Protein AF-A0A353WGD4-F1 (afdb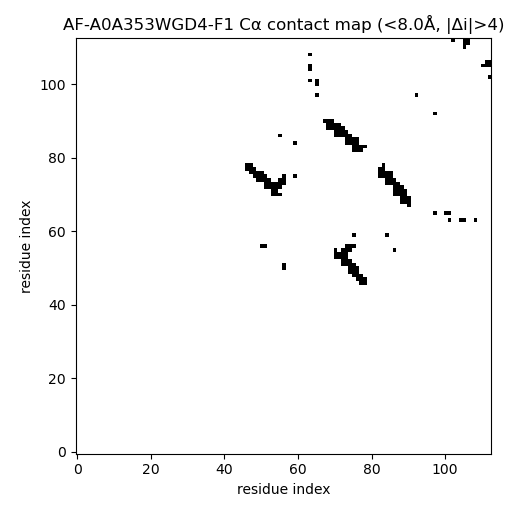_monomer)

Mean predicted aligned error: 16.72 Å

Structure (mmCIF, N/CA/C/O backbone):
data_AF-A0A353WGD4-F1
#
_entry.id   AF-A0A353WGD4-F1
#
loop_
_atom_site.group_PDB
_atom_site.id
_atom_site.type_symbol
_atom_site.label_atom_id
_atom_site.label_alt_id
_atom_site.label_comp_id
_atom_site.label_asym_id
_atom_site.label_entity_id
_atom_site.label_seq_id
_atom_site.pdbx_PDB_ins_code
_atom_site.Cartn_x
_atom_site.Cartn_y
_atom_site.Cartn_z
_atom_site.occupancy
_atom_site.B_iso_or_equiv
_atom_site.auth_seq_id
_atom_site.auth_comp_id
_atom_site.auth_asym_id
_atom_site.auth_atom_id
_atom_site.pdbx_PDB_model_num
ATOM 1 N N . MET A 1 1 ? 69.203 13.107 -29.071 1.00 51.88 1 MET A N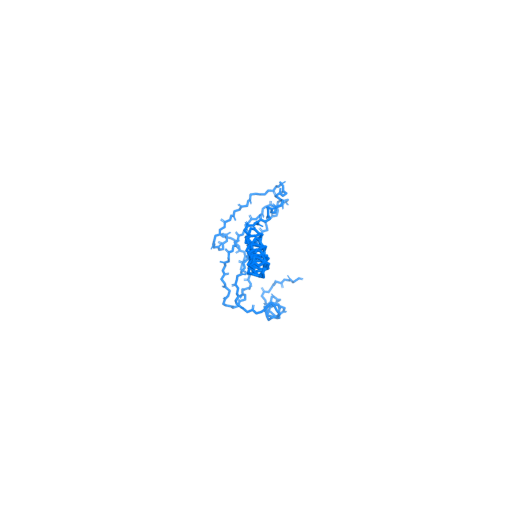 1
ATOM 2 C CA . MET A 1 1 ? 68.605 12.113 -28.147 1.00 51.88 1 MET A CA 1
ATOM 3 C C . MET A 1 1 ? 67.782 12.825 -27.050 1.00 51.88 1 MET A C 1
ATOM 5 O O . MET A 1 1 ? 68.081 12.694 -25.877 1.00 51.88 1 MET A O 1
ATOM 9 N N . SER A 1 2 ? 66.778 13.642 -27.418 1.00 57.03 2 SER A N 1
ATOM 10 C CA . SER A 1 2 ? 66.026 14.508 -26.466 1.00 57.03 2 SER A CA 1
ATOM 11 C C . SER A 1 2 ? 64.496 14.462 -26.663 1.00 57.03 2 SER A C 1
ATOM 13 O O . SER A 1 2 ? 63.722 14.630 -25.726 1.00 57.03 2 SER A O 1
ATOM 15 N N . THR A 1 3 ? 64.034 14.114 -27.865 1.00 56.09 3 THR A N 1
ATOM 16 C CA . THR A 1 3 ? 62.613 14.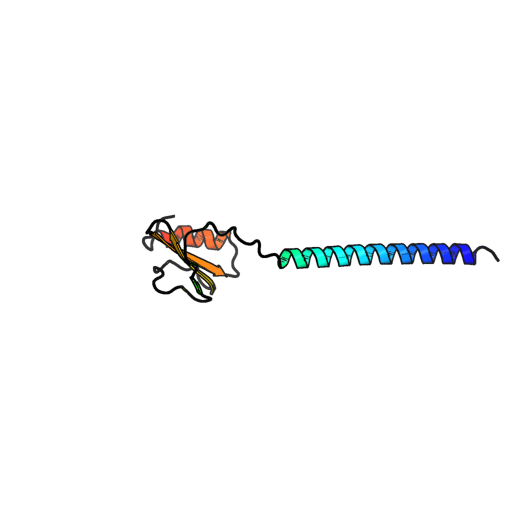048 -28.244 1.00 56.09 3 THR A CA 1
ATOM 17 C C . THR A 1 3 ? 61.845 12.893 -27.585 1.00 56.09 3 THR A C 1
ATOM 19 O O . THR A 1 3 ? 60.709 13.087 -27.158 1.00 56.09 3 THR A O 1
ATOM 22 N N . ASN A 1 4 ? 62.472 11.725 -27.401 1.00 58.38 4 ASN A N 1
ATOM 23 C CA . ASN A 1 4 ? 61.827 10.553 -26.782 1.00 58.38 4 ASN A CA 1
ATOM 24 C C . ASN A 1 4 ? 61.484 10.757 -25.296 1.00 58.38 4 ASN A C 1
ATOM 26 O O . ASN A 1 4 ? 60.484 10.234 -24.812 1.00 58.38 4 ASN A O 1
ATOM 30 N N . ARG A 1 5 ? 62.276 11.553 -24.565 1.00 58.41 5 ARG A N 1
ATOM 31 C CA . ARG A 1 5 ? 62.045 11.817 -23.134 1.00 58.41 5 ARG A CA 1
ATOM 32 C C . ARG A 1 5 ? 60.837 12.734 -22.918 1.00 58.41 5 ARG A C 1
ATOM 34 O O . ARG A 1 5 ? 60.055 12.520 -22.001 1.00 58.41 5 ARG A O 1
ATOM 41 N N . LEU A 1 6 ? 60.652 13.715 -23.804 1.00 58.00 6 LEU A N 1
ATOM 42 C CA . LEU A 1 6 ? 59.495 14.613 -23.786 1.00 58.00 6 LEU A CA 1
ATOM 43 C C . LEU A 1 6 ? 58.201 13.894 -24.190 1.00 58.00 6 LEU A C 1
ATOM 45 O O . LEU A 1 6 ? 57.162 14.142 -23.584 1.00 58.00 6 LEU A O 1
ATOM 49 N N . LEU A 1 7 ? 58.261 12.990 -25.175 1.00 60.66 7 LEU A N 1
ATOM 50 C CA . LEU A 1 7 ? 57.107 12.189 -25.593 1.00 60.66 7 LEU A CA 1
ATOM 51 C C . LEU A 1 7 ? 56.668 11.215 -24.487 1.00 60.66 7 LEU A C 1
ATOM 53 O O . LEU A 1 7 ? 55.487 11.177 -24.153 1.00 60.66 7 LEU A O 1
ATOM 57 N N . ASN A 1 8 ? 57.614 10.521 -23.846 1.00 68.19 8 ASN A N 1
ATOM 58 C CA . ASN A 1 8 ? 57.318 9.626 -22.722 1.00 68.19 8 ASN A CA 1
ATOM 59 C C . ASN A 1 8 ? 56.733 10.371 -21.515 1.00 68.19 8 ASN A C 1
ATOM 61 O O . ASN A 1 8 ? 55.796 9.875 -20.897 1.00 68.19 8 ASN A O 1
ATOM 65 N N . ASN A 1 9 ? 57.209 11.584 -21.216 1.00 72.44 9 ASN A N 1
ATOM 66 C CA . ASN A 1 9 ? 56.631 12.403 -20.146 1.00 72.44 9 ASN A CA 1
ATOM 67 C C . ASN A 1 9 ? 55.201 12.852 -20.474 1.00 72.44 9 ASN A C 1
ATOM 69 O O . ASN A 1 9 ? 54.348 12.866 -19.593 1.00 72.44 9 ASN A O 1
ATOM 73 N N . LYS A 1 10 ? 54.911 13.188 -21.738 1.00 73.88 10 LYS A N 1
ATOM 74 C CA . LYS A 1 10 ? 53.550 13.539 -22.174 1.00 73.88 10 LYS A CA 1
ATOM 75 C C . LYS A 1 10 ? 52.603 12.341 -22.102 1.00 73.88 10 LYS A C 1
ATOM 77 O O . LYS A 1 10 ? 51.490 12.490 -21.614 1.00 73.88 10 LYS A O 1
ATOM 82 N N . ILE A 1 11 ? 53.055 11.158 -22.519 1.00 80.56 11 ILE A N 1
ATOM 83 C CA . ILE A 1 11 ? 52.281 9.911 -22.410 1.00 80.56 11 ILE A CA 1
ATOM 84 C C . ILE A 1 11 ? 52.023 9.566 -20.938 1.00 80.56 11 ILE A C 1
ATOM 86 O O . ILE A 1 11 ? 50.895 9.247 -20.572 1.00 80.56 11 ILE A O 1
ATOM 90 N N . PHE A 1 12 ? 53.035 9.705 -20.078 1.00 82.25 12 PHE A N 1
ATOM 91 C CA . PHE A 1 12 ? 52.891 9.496 -18.638 1.00 82.25 12 PHE A CA 1
ATOM 92 C C . PHE A 1 12 ? 51.882 10.469 -18.009 1.00 82.25 12 PHE A C 1
ATOM 94 O O . PHE A 1 12 ? 51.030 10.048 -17.232 1.00 82.25 12 PHE A O 1
ATOM 101 N N . LEU A 1 13 ? 51.918 11.750 -18.390 1.00 80.25 13 LEU A N 1
ATOM 102 C CA . LEU A 1 13 ? 50.956 12.753 -17.919 1.00 80.25 13 LEU A CA 1
ATOM 103 C C . LEU A 1 13 ? 49.521 12.450 -18.373 1.00 80.25 13 LEU A C 1
ATOM 105 O O . LEU A 1 13 ? 48.588 12.629 -17.593 1.00 80.25 13 LEU A O 1
ATOM 109 N N . ILE A 1 14 ? 49.338 11.957 -19.601 1.00 84.56 14 ILE A N 1
ATOM 110 C CA . ILE A 1 14 ? 48.021 11.560 -20.120 1.00 84.56 14 ILE A CA 1
ATOM 111 C C . ILE A 1 14 ? 47.486 10.342 -19.355 1.00 84.56 14 ILE A C 1
ATOM 113 O O . ILE A 1 14 ? 46.332 10.349 -18.933 1.00 84.56 14 ILE A O 1
ATOM 117 N N . LEU A 1 15 ? 48.322 9.327 -19.118 1.00 85.56 15 LEU A N 1
ATOM 118 C CA . LEU A 1 15 ? 47.937 8.151 -18.331 1.00 85.56 15 LEU A CA 1
ATOM 119 C C . LEU A 1 15 ? 47.590 8.522 -16.884 1.00 85.56 15 LEU A C 1
ATOM 121 O O . LEU A 1 15 ? 46.605 8.021 -16.346 1.00 85.56 15 LEU A O 1
ATOM 125 N N . LEU A 1 16 ? 48.342 9.443 -16.276 1.00 84.50 16 LEU A N 1
ATOM 126 C CA . LEU A 1 16 ? 48.059 9.945 -14.932 1.00 84.50 16 LEU A CA 1
ATOM 127 C C . LEU A 1 16 ? 46.695 10.653 -14.869 1.00 84.50 16 LEU A C 1
ATOM 129 O O . LEU A 1 16 ? 45.911 10.391 -13.960 1.00 84.50 16 LEU A O 1
ATOM 133 N N . LEU A 1 17 ? 46.386 11.500 -15.856 1.00 84.06 17 LEU A N 1
ATOM 134 C CA . LEU A 1 17 ? 45.092 12.183 -15.962 1.00 84.06 17 LEU A CA 1
ATOM 135 C C . LEU A 1 17 ? 43.928 11.195 -16.106 1.00 84.06 17 LEU A C 1
ATOM 137 O O . LEU A 1 17 ? 42.915 11.352 -15.429 1.00 84.06 17 LEU A O 1
ATOM 141 N N . ILE A 1 18 ? 44.087 10.154 -16.927 1.00 86.50 18 ILE A N 1
ATOM 142 C CA . ILE A 1 18 ? 43.071 9.106 -17.105 1.00 86.50 18 ILE A CA 1
ATOM 143 C C . ILE A 1 18 ? 42.859 8.319 -15.802 1.00 86.50 18 ILE A C 1
ATOM 145 O O . ILE A 1 18 ? 41.724 8.054 -15.413 1.00 86.50 18 ILE A O 1
ATOM 149 N N . CYS A 1 19 ? 43.927 7.985 -15.075 1.00 85.12 19 CYS A N 1
ATOM 150 C CA . CYS A 1 19 ? 43.797 7.316 -13.779 1.00 85.12 19 CYS A CA 1
ATOM 151 C C . CYS A 1 19 ? 43.043 8.178 -12.754 1.00 85.12 19 CYS A C 1
ATOM 153 O O . CYS A 1 19 ? 42.222 7.654 -12.001 1.00 85.12 19 CYS A O 1
ATOM 155 N N . ILE A 1 20 ? 43.275 9.496 -12.745 1.00 85.69 20 ILE A N 1
ATOM 156 C CA . ILE A 1 20 ? 42.583 10.425 -11.841 1.00 85.69 20 ILE A CA 1
ATOM 157 C C . ILE A 1 20 ? 41.086 10.500 -12.169 1.00 85.69 20 ILE A C 1
ATOM 159 O O . ILE A 1 20 ? 40.266 10.487 -11.251 1.00 85.69 20 ILE A O 1
ATOM 163 N N . THR A 1 21 ? 40.701 10.534 -13.450 1.00 83.38 21 THR A N 1
ATOM 164 C CA . THR A 1 21 ? 39.278 10.591 -13.833 1.00 83.38 21 THR A CA 1
ATOM 165 C C . THR A 1 21 ? 38.540 9.293 -13.508 1.00 83.38 21 THR A C 1
ATOM 167 O O . THR A 1 21 ? 37.420 9.346 -12.998 1.00 83.38 21 THR A O 1
ATOM 170 N N . ILE A 1 22 ? 39.175 8.135 -13.719 1.00 85.19 22 ILE A N 1
ATOM 171 C CA . ILE A 1 22 ? 38.611 6.827 -13.351 1.00 85.19 22 ILE A CA 1
ATOM 172 C C . ILE A 1 22 ? 38.453 6.719 -11.829 1.00 85.19 22 ILE A C 1
ATOM 174 O O . ILE A 1 22 ? 37.397 6.303 -11.351 1.00 85.19 22 ILE A O 1
ATOM 178 N N . ALA A 1 23 ? 39.463 7.138 -11.059 1.00 84.88 23 ALA A N 1
ATOM 179 C CA . ALA A 1 23 ? 39.401 7.130 -9.598 1.00 84.88 23 ALA A CA 1
ATOM 180 C C . ALA A 1 23 ? 38.300 8.061 -9.063 1.00 84.88 23 ALA A C 1
ATOM 182 O O . ALA A 1 23 ? 37.539 7.665 -8.181 1.00 84.88 23 ALA A O 1
ATOM 183 N N . ALA A 1 24 ? 38.161 9.267 -9.625 1.00 81.81 24 ALA A N 1
ATOM 184 C CA . ALA A 1 24 ? 37.106 10.207 -9.247 1.00 81.81 24 ALA A CA 1
ATOM 185 C C . ALA A 1 24 ? 35.700 9.661 -9.559 1.00 81.81 24 ALA A C 1
ATOM 187 O O . ALA A 1 24 ? 34.775 9.808 -8.753 1.00 81.81 24 ALA A O 1
ATOM 188 N N . PHE A 1 25 ? 35.537 8.991 -10.704 1.00 83.88 25 PHE A N 1
ATOM 189 C CA . PHE A 1 25 ? 34.276 8.353 -11.077 1.00 83.88 25 PHE A CA 1
ATOM 190 C C . PHE A 1 25 ? 33.932 7.171 -10.157 1.00 83.88 25 PHE A C 1
ATOM 192 O O . PHE A 1 25 ? 32.810 7.092 -9.654 1.00 83.88 25 PHE A O 1
ATOM 199 N N . ALA A 1 26 ? 34.902 6.300 -9.857 1.00 81.44 26 ALA A N 1
ATOM 200 C CA . ALA A 1 26 ? 34.720 5.181 -8.931 1.00 81.44 26 ALA A CA 1
ATOM 201 C C . ALA A 1 26 ? 34.367 5.655 -7.509 1.00 81.44 26 ALA A C 1
ATOM 203 O O . ALA A 1 26 ? 33.458 5.109 -6.883 1.00 81.44 26 ALA A O 1
ATOM 204 N N . LEU A 1 27 ? 35.019 6.719 -7.025 1.00 77.31 27 LEU A N 1
ATOM 205 C CA . LEU A 1 27 ? 34.722 7.319 -5.723 1.00 77.31 27 LEU A CA 1
ATOM 206 C C . LEU A 1 27 ? 33.301 7.904 -5.677 1.00 77.31 27 LEU A C 1
ATOM 208 O O . LEU A 1 27 ? 32.579 7.704 -4.704 1.00 77.31 27 LEU A O 1
ATOM 212 N N . SER A 1 28 ? 32.866 8.562 -6.757 1.00 74.50 28 SER A N 1
ATOM 213 C CA . SER A 1 28 ? 31.498 9.091 -6.882 1.00 74.50 28 SER A CA 1
ATOM 214 C C . SER A 1 28 ? 30.444 7.977 -6.850 1.00 74.50 28 SER A C 1
ATOM 216 O O . SER A 1 28 ? 29.365 8.155 -6.281 1.00 74.50 28 SER A O 1
ATOM 218 N N . PHE A 1 29 ? 30.758 6.815 -7.433 1.00 72.50 29 PHE A N 1
ATOM 219 C CA . PHE A 1 29 ? 29.883 5.644 -7.421 1.00 72.50 29 PHE A CA 1
ATOM 220 C C . PHE A 1 29 ? 29.800 4.994 -6.029 1.00 72.50 29 PHE A C 1
ATOM 222 O O . PHE A 1 29 ? 28.705 4.650 -5.587 1.00 72.50 29 PHE A O 1
ATOM 229 N N . LEU A 1 30 ? 30.921 4.906 -5.303 1.00 67.31 30 LEU A N 1
ATOM 230 C CA . LEU A 1 30 ? 30.962 4.418 -3.916 1.00 67.31 30 LEU A CA 1
ATOM 231 C C . LEU A 1 30 ? 30.164 5.319 -2.959 1.00 67.31 30 LEU A C 1
ATOM 233 O O . LEU A 1 30 ? 29.342 4.819 -2.193 1.00 67.31 30 LEU A O 1
ATOM 237 N N . ILE A 1 31 ? 30.320 6.646 -3.058 1.00 63.72 31 ILE A N 1
ATOM 238 C CA . ILE A 1 31 ? 29.565 7.610 -2.233 1.00 63.72 31 ILE A CA 1
ATOM 239 C C . ILE A 1 31 ? 28.051 7.490 -2.487 1.00 63.72 31 ILE A C 1
ATOM 241 O O . ILE A 1 31 ? 27.252 7.549 -1.549 1.00 63.72 31 ILE A O 1
ATOM 245 N N . ARG A 1 32 ? 27.638 7.266 -3.744 1.00 55.41 32 ARG A N 1
ATOM 246 C CA . ARG A 1 32 ? 26.228 7.009 -4.087 1.00 55.41 32 ARG A CA 1
ATOM 247 C C . ARG A 1 32 ? 25.699 5.705 -3.487 1.00 55.41 32 ARG A C 1
ATOM 249 O O . ARG A 1 32 ? 24.554 5.687 -3.038 1.00 55.41 32 ARG A O 1
ATOM 256 N N . GLN A 1 33 ? 26.498 4.636 -3.449 1.00 55.09 33 GLN A N 1
ATOM 257 C CA . GLN A 1 33 ? 26.081 3.382 -2.806 1.00 55.09 33 GLN A CA 1
ATOM 258 C C . GLN A 1 33 ? 25.920 3.529 -1.286 1.00 55.09 33 GLN A C 1
ATOM 260 O O . GLN A 1 33 ? 24.973 2.986 -0.712 1.00 55.09 33 GLN A O 1
ATOM 265 N N . GLU A 1 34 ? 26.764 4.329 -0.629 1.00 52.28 34 GLU A N 1
ATOM 266 C CA . GLU A 1 34 ? 26.582 4.631 0.795 1.00 52.28 34 GLU A CA 1
ATOM 267 C C . GLU A 1 34 ? 25.297 5.426 1.066 1.00 52.28 34 GLU A C 1
ATOM 269 O O . GLU A 1 34 ? 24.619 5.173 2.063 1.00 52.28 34 GLU A O 1
ATOM 274 N N . GLN A 1 35 ? 24.902 6.344 0.178 1.00 49.53 35 GLN A N 1
ATOM 275 C CA . GLN A 1 35 ? 23.629 7.065 0.318 1.00 49.53 35 GLN A CA 1
ATOM 276 C C . GLN A 1 35 ? 22.400 6.176 0.083 1.00 49.53 35 GLN A C 1
ATOM 278 O O . GLN A 1 35 ? 21.384 6.399 0.734 1.00 49.53 35 GLN A O 1
ATOM 283 N N . ALA A 1 36 ? 22.495 5.135 -0.751 1.00 46.28 36 ALA A N 1
ATOM 284 C CA . ALA A 1 36 ? 21.428 4.138 -0.905 1.00 46.28 36 ALA A CA 1
ATOM 285 C C . ALA A 1 36 ? 21.287 3.201 0.315 1.00 46.28 36 ALA A C 1
ATOM 287 O O . ALA A 1 36 ? 20.272 2.522 0.451 1.00 46.28 36 ALA A O 1
ATOM 288 N N . THR A 1 37 ? 22.271 3.191 1.224 1.00 44.59 37 THR A N 1
ATOM 289 C CA . THR A 1 37 ? 22.267 2.335 2.427 1.00 44.59 37 THR A CA 1
ATOM 290 C C . THR A 1 37 ? 22.130 3.130 3.731 1.00 44.59 37 THR A C 1
ATOM 292 O O . THR A 1 37 ? 21.947 2.554 4.805 1.00 44.59 37 THR A O 1
ATOM 295 N N . LYS A 1 38 ? 22.135 4.468 3.677 1.00 39.28 38 LYS A N 1
ATOM 296 C CA . LYS A 1 38 ? 21.761 5.302 4.824 1.00 39.28 38 LYS A CA 1
ATOM 297 C C . LYS A 1 38 ? 20.246 5.414 4.889 1.00 39.28 38 LYS A C 1
ATOM 299 O O . LYS A 1 38 ? 19.660 6.416 4.493 1.00 39.28 38 LYS A O 1
ATOM 304 N N . THR A 1 39 ? 19.629 4.376 5.452 1.00 44.34 39 THR A N 1
ATOM 305 C CA . THR A 1 39 ? 18.314 4.500 6.085 1.00 44.34 39 THR A CA 1
ATOM 306 C C . THR A 1 39 ? 18.410 5.695 7.023 1.00 44.34 39 THR A C 1
ATOM 308 O O . THR A 1 39 ? 19.121 5.643 8.026 1.00 44.34 39 THR A O 1
ATOM 311 N N . THR A 1 40 ? 17.783 6.812 6.661 1.00 36.88 40 THR A N 1
ATOM 312 C CA . THR A 1 40 ? 17.615 7.923 7.589 1.00 36.88 40 THR A CA 1
ATOM 313 C C . THR A 1 40 ? 16.916 7.334 8.812 1.00 36.88 40 THR A C 1
ATOM 315 O O . THR A 1 40 ? 15.843 6.749 8.641 1.00 36.88 40 THR A O 1
ATOM 318 N N . PRO A 1 41 ? 17.491 7.401 10.024 1.00 40.03 41 PRO A N 1
ATOM 319 C CA . PRO A 1 41 ? 16.716 7.070 11.200 1.00 40.03 41 PRO A CA 1
ATOM 320 C C . PRO A 1 41 ? 15.591 8.102 11.232 1.00 40.03 41 PRO A C 1
ATOM 322 O O . PRO A 1 41 ? 15.845 9.290 11.439 1.00 40.03 41 PRO A O 1
ATOM 325 N N . MET A 1 42 ? 14.355 7.674 10.948 1.00 38.47 42 MET A N 1
ATOM 326 C CA . MET A 1 42 ? 13.195 8.476 11.318 1.00 38.47 42 MET A CA 1
ATOM 327 C C . MET A 1 42 ? 13.384 8.781 12.795 1.00 38.47 42 MET A C 1
ATOM 329 O O . MET A 1 42 ? 13.532 7.864 13.600 1.00 38.47 42 MET A O 1
ATOM 333 N N . THR A 1 43 ? 13.486 10.066 13.124 1.00 36.03 43 THR A N 1
ATOM 334 C CA . THR A 1 43 ? 13.590 10.522 14.502 1.00 36.03 43 THR A CA 1
ATOM 335 C C . THR A 1 43 ? 12.371 9.990 15.242 1.00 36.03 43 THR A C 1
ATOM 337 O O . THR A 1 43 ? 11.250 10.456 15.045 1.00 36.03 43 THR A O 1
ATOM 340 N N . GLU A 1 44 ? 12.605 8.942 16.025 1.00 43.62 44 GLU A N 1
ATOM 341 C CA . GLU A 1 44 ? 11.644 8.289 16.894 1.00 43.62 44 GLU A CA 1
ATOM 342 C C . GLU A 1 44 ? 11.199 9.318 17.932 1.00 43.62 44 GLU A C 1
ATOM 344 O O . GLU A 1 44 ? 11.878 9.592 18.924 1.00 43.62 44 GLU A O 1
ATOM 349 N N . ASN A 1 45 ? 10.075 9.974 17.651 1.00 43.19 45 ASN A N 1
ATOM 350 C CA . ASN A 1 45 ? 9.407 10.793 18.640 1.00 43.19 45 ASN A CA 1
ATOM 351 C C . ASN A 1 45 ? 8.822 9.843 19.694 1.00 43.19 45 ASN A C 1
ATOM 353 O O . ASN A 1 45 ? 7.912 9.062 19.413 1.00 43.19 45 ASN A O 1
ATOM 357 N N . LYS A 1 46 ? 9.426 9.890 20.880 1.00 52.78 46 LYS A N 1
ATOM 358 C CA . LYS A 1 46 ? 9.132 9.100 22.074 1.00 52.78 46 LYS A CA 1
ATOM 359 C C . LYS A 1 46 ? 7.650 9.193 22.470 1.00 52.78 46 LYS A C 1
ATOM 361 O O . LYS A 1 46 ? 7.276 10.119 23.178 1.00 52.78 46 LYS A O 1
ATOM 366 N N . ASN A 1 47 ? 6.835 8.236 22.023 1.00 43.94 47 ASN A N 1
ATOM 367 C CA . ASN A 1 47 ? 5.764 7.570 22.785 1.00 43.94 47 ASN A CA 1
ATOM 368 C C . ASN A 1 47 ? 5.000 6.617 21.852 1.00 43.94 47 ASN A C 1
ATOM 370 O O . ASN A 1 47 ? 4.048 7.014 21.185 1.00 43.94 47 ASN A O 1
ATOM 374 N N . GLY A 1 48 ? 5.423 5.357 21.788 1.00 48.84 48 GLY A N 1
ATOM 375 C CA . GLY A 1 48 ? 4.668 4.316 21.094 1.00 48.84 48 GLY A CA 1
ATOM 376 C C . GLY A 1 48 ? 5.539 3.121 20.737 1.00 48.84 48 GLY A C 1
ATOM 377 O O . GLY A 1 48 ? 6.561 3.273 20.077 1.00 48.84 48 GLY A O 1
ATOM 378 N N . THR A 1 49 ? 5.132 1.932 21.172 1.00 47.44 49 THR A N 1
ATOM 379 C CA . THR A 1 49 ? 5.723 0.664 20.735 1.00 47.44 49 THR A CA 1
ATOM 380 C C . THR A 1 49 ? 5.509 0.506 19.230 1.00 47.44 49 THR A C 1
ATOM 382 O O . THR A 1 49 ? 4.382 0.644 18.759 1.00 47.44 49 THR A O 1
ATOM 385 N N . ILE A 1 50 ? 6.580 0.237 18.480 1.00 54.22 50 ILE A N 1
ATOM 386 C CA . ILE A 1 50 ? 6.526 -0.043 17.042 1.00 54.22 50 ILE A CA 1
ATOM 387 C C . ILE A 1 50 ? 6.622 -1.560 16.861 1.00 54.22 50 ILE A C 1
ATOM 389 O O . ILE A 1 50 ? 7.697 -2.140 17.005 1.00 54.22 50 ILE A O 1
ATOM 393 N N . GLU A 1 51 ? 5.507 -2.211 16.540 1.00 54.81 51 GLU A N 1
ATOM 394 C CA . GLU A 1 51 ? 5.510 -3.619 16.130 1.00 54.81 51 GLU A CA 1
ATOM 395 C C . GLU A 1 51 ? 5.735 -3.701 14.621 1.00 54.81 51 GLU A C 1
ATOM 397 O O . GLU A 1 51 ? 4.855 -3.356 13.836 1.00 54.81 51 GLU A O 1
ATOM 402 N N . LEU A 1 52 ? 6.931 -4.125 14.208 1.00 52.88 52 LEU A N 1
ATOM 403 C CA . LEU A 1 52 ? 7.266 -4.332 12.801 1.00 52.88 52 LEU A CA 1
ATOM 404 C C . LEU A 1 52 ? 6.948 -5.775 12.399 1.00 52.88 52 LEU A C 1
ATOM 406 O O . LEU A 1 52 ? 7.561 -6.712 12.916 1.00 52.88 52 LEU A O 1
ATOM 410 N N . LYS A 1 53 ? 6.075 -5.953 11.404 1.00 56.00 53 LYS A N 1
ATOM 411 C CA . LYS A 1 53 ? 5.866 -7.249 10.742 1.00 56.00 53 LYS A CA 1
ATOM 412 C C . LYS A 1 53 ? 6.158 -7.142 9.240 1.00 56.00 53 LYS A C 1
ATOM 414 O O . LYS A 1 53 ? 5.819 -6.156 8.589 1.00 56.00 53 LYS A O 1
ATOM 419 N N . LYS A 1 54 ? 6.773 -8.194 8.678 1.00 56.09 54 LYS A N 1
ATOM 420 C CA . LYS A 1 54 ? 6.898 -8.429 7.217 1.00 56.09 54 LYS A CA 1
ATOM 421 C C . LYS A 1 54 ? 5.588 -8.947 6.586 1.00 56.09 54 LYS A C 1
ATOM 423 O O . LYS A 1 54 ? 5.584 -9.449 5.472 1.00 56.09 54 LYS A O 1
ATOM 428 N N . ALA A 1 55 ? 4.498 -8.876 7.338 1.00 60.78 55 ALA A N 1
ATOM 429 C CA . ALA A 1 55 ? 3.138 -9.251 6.980 1.00 60.78 55 ALA A CA 1
ATOM 430 C C . ALA A 1 55 ? 2.208 -8.169 7.543 1.00 60.78 55 ALA A C 1
ATOM 432 O O . ALA A 1 55 ? 2.691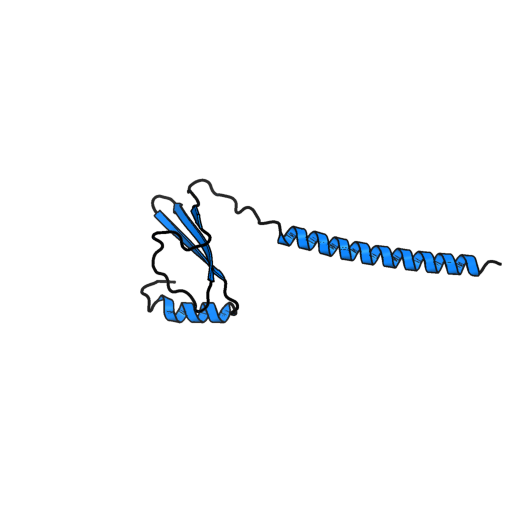 -7.271 8.235 1.00 60.78 55 ALA A O 1
ATOM 433 N N . LEU A 1 56 ? 0.906 -8.230 7.263 1.00 69.62 56 LEU A N 1
ATOM 434 C CA . LEU A 1 56 ? -0.064 -7.336 7.898 1.00 69.62 56 LEU A CA 1
ATOM 435 C C . LEU A 1 56 ? 0.000 -7.512 9.426 1.00 69.62 56 LEU A C 1
ATOM 437 O O . LEU A 1 56 ? 0.118 -8.639 9.908 1.00 69.62 56 LEU A O 1
ATOM 441 N N . VAL A 1 57 ? -0.015 -6.413 10.181 1.00 74.88 57 VAL A N 1
ATOM 442 C CA . VAL A 1 57 ? -0.153 -6.488 11.637 1.00 74.88 57 VAL A CA 1
ATOM 443 C C . VAL A 1 57 ? -1.527 -7.052 11.976 1.00 74.88 57 VAL A C 1
ATOM 445 O O . VAL A 1 57 ? -2.501 -6.793 11.272 1.00 74.88 57 VAL A O 1
ATOM 448 N N . ASP A 1 58 ? -1.585 -7.842 13.045 1.00 72.25 58 ASP A N 1
ATOM 449 C CA . ASP A 1 58 ? -2.836 -8.440 13.501 1.00 72.25 58 ASP A CA 1
ATOM 450 C C . ASP A 1 58 ? -3.815 -7.301 13.856 1.00 72.25 58 ASP A C 1
ATOM 452 O O . ASP A 1 58 ? -3.393 -6.218 14.272 1.00 72.25 58 ASP A O 1
ATOM 456 N N . ASP A 1 59 ? -5.111 -7.528 13.637 1.00 80.75 59 ASP A N 1
ATOM 457 C CA . ASP A 1 59 ? -6.198 -6.568 13.893 1.00 80.75 59 ASP A CA 1
ATOM 458 C C . ASP A 1 59 ? -6.172 -5.269 13.059 1.00 80.75 59 ASP A C 1
ATOM 460 O O . ASP A 1 59 ? -6.902 -4.319 13.370 1.00 80.75 59 ASP A O 1
ATOM 464 N N . ALA A 1 60 ? -5.362 -5.198 11.994 1.00 81.69 60 ALA A N 1
ATOM 465 C CA . ALA A 1 60 ? -5.469 -4.111 11.024 1.00 81.69 60 ALA A CA 1
ATOM 466 C C . ALA A 1 60 ? -6.859 -4.134 10.351 1.00 81.69 60 ALA A C 1
ATOM 468 O O . ALA A 1 60 ? -7.326 -5.206 9.957 1.00 81.69 60 ALA A O 1
ATOM 469 N N . PRO A 1 61 ? -7.527 -2.974 10.204 1.00 83.81 61 PRO A N 1
ATOM 470 C CA . PRO A 1 61 ? -8.816 -2.910 9.529 1.00 83.81 61 PRO A CA 1
ATOM 471 C C . PRO A 1 61 ? -8.672 -3.288 8.051 1.00 83.81 61 PRO A C 1
ATOM 473 O O . PRO A 1 61 ? -7.638 -3.026 7.434 1.00 83.81 61 PRO A O 1
ATOM 476 N N . ASP A 1 62 ? -9.730 -3.871 7.485 1.00 84.81 62 ASP A N 1
ATOM 477 C CA . ASP A 1 62 ? -9.770 -4.203 6.062 1.00 84.81 62 ASP A CA 1
ATOM 478 C C . ASP A 1 62 ? -9.811 -2.91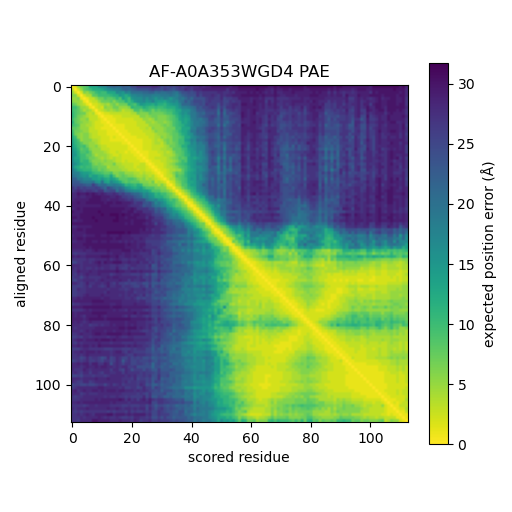4 5.232 1.00 84.81 62 ASP A C 1
ATOM 480 O O . ASP A 1 62 ? -10.788 -2.159 5.252 1.00 84.81 62 ASP A O 1
ATOM 484 N N . PHE A 1 63 ? -8.700 -2.629 4.558 1.00 85.94 63 PHE A N 1
ATOM 485 C CA . PHE A 1 63 ? -8.508 -1.439 3.743 1.00 85.94 63 PHE A CA 1
ATOM 486 C C . PHE A 1 63 ? -8.354 -1.867 2.283 1.00 85.94 63 PHE A C 1
ATOM 488 O O . PHE A 1 63 ? -7.586 -2.797 2.024 1.00 85.94 63 PHE A O 1
ATOM 495 N N . PRO A 1 64 ? -9.020 -1.202 1.318 1.00 89.31 64 PRO A N 1
ATOM 496 C CA . PRO A 1 64 ? -8.897 -1.545 -0.093 1.00 89.31 64 PRO A CA 1
ATOM 497 C C . PRO A 1 64 ? -7.432 -1.584 -0.517 1.00 89.31 64 PRO A C 1
ATOM 499 O O . PRO A 1 64 ? -6.704 -0.620 -0.312 1.00 89.31 64 PRO A O 1
ATOM 502 N N . VAL A 1 65 ? -6.992 -2.687 -1.114 1.00 90.44 65 VAL A N 1
ATOM 503 C CA . VAL A 1 65 ? -5.607 -2.838 -1.571 1.00 90.44 65 VAL A CA 1
ATOM 504 C C . VAL A 1 65 ? -5.576 -2.779 -3.087 1.00 90.44 65 VAL A C 1
ATOM 506 O O . VAL A 1 65 ? -6.310 -3.502 -3.761 1.00 90.44 65 VAL A O 1
ATOM 509 N N . TYR A 1 66 ? -4.706 -1.925 -3.623 1.00 93.00 66 TYR A N 1
ATOM 510 C CA . TYR A 1 66 ? -4.483 -1.847 -5.061 1.00 93.00 66 TYR A CA 1
ATOM 511 C C . TYR A 1 66 ? -4.069 -3.229 -5.620 1.00 93.00 66 TYR A C 1
ATOM 513 O O . TYR A 1 66 ? -3.227 -3.898 -5.010 1.00 93.00 66 TYR A O 1
ATOM 521 N N . PRO A 1 67 ? -4.623 -3.687 -6.758 1.00 92.12 67 PRO A N 1
ATOM 522 C CA . PRO A 1 67 ? -4.342 -5.016 -7.300 1.00 92.12 67 PRO A CA 1
ATOM 523 C C . PRO A 1 67 ? -2.849 -5.292 -7.501 1.00 92.12 67 PRO A C 1
ATOM 525 O O . PRO A 1 67 ? -2.076 -4.394 -7.813 1.00 92.12 67 PRO A O 1
ATOM 528 N N . ASN A 1 68 ? -2.446 -6.557 -7.350 1.00 91.25 68 ASN A N 1
ATOM 529 C CA . ASN A 1 68 ? -1.054 -7.014 -7.492 1.00 91.25 68 ASN A CA 1
ATOM 530 C C . ASN A 1 68 ? -0.051 -6.379 -6.510 1.00 91.25 68 ASN A C 1
ATOM 532 O O . ASN A 1 68 ? 1.156 -6.542 -6.684 1.00 91.25 68 ASN A O 1
ATOM 536 N N . SER A 1 69 ? -0.526 -5.685 -5.475 1.00 90.75 69 SER A N 1
ATOM 537 C CA . SER A 1 69 ? 0.341 -5.143 -4.433 1.00 90.75 69 SER A CA 1
ATOM 538 C C . SER A 1 69 ? 0.852 -6.240 -3.504 1.00 90.75 69 SER A C 1
ATOM 540 O O . SER A 1 69 ? 0.093 -7.114 -3.080 1.00 90.75 69 SER A O 1
ATOM 542 N N . THR A 1 70 ? 2.117 -6.150 -3.102 1.00 87.88 70 THR A N 1
ATOM 543 C CA . THR A 1 70 ? 2.702 -6.986 -2.048 1.00 87.88 70 THR A CA 1
ATOM 544 C C . THR A 1 70 ? 2.972 -6.158 -0.802 1.00 87.88 70 THR A C 1
ATOM 546 O O . THR A 1 70 ? 3.420 -5.017 -0.891 1.00 87.88 70 THR A O 1
ATOM 549 N N . ILE A 1 71 ? 2.717 -6.715 0.382 1.00 83.75 71 ILE A N 1
ATOM 550 C CA . ILE A 1 71 ? 3.032 -6.025 1.639 1.00 83.75 71 ILE A CA 1
ATOM 551 C C . ILE A 1 71 ? 4.550 -5.961 1.790 1.00 83.75 71 ILE A C 1
ATOM 553 O O . ILE A 1 71 ? 5.214 -6.994 1.862 1.00 83.75 71 ILE A O 1
ATOM 557 N N . PHE A 1 72 ? 5.085 -4.748 1.896 1.00 79.69 72 PHE A N 1
ATOM 558 C CA . PHE A 1 72 ? 6.488 -4.525 2.220 1.00 79.69 72 PHE A CA 1
ATOM 559 C C . PHE A 1 72 ? 6.688 -4.502 3.734 1.00 79.69 72 PHE A C 1
ATOM 561 O O . PHE A 1 72 ? 7.516 -5.236 4.281 1.00 79.69 72 PHE A O 1
ATOM 568 N N . LYS A 1 73 ? 5.913 -3.658 4.427 1.00 79.81 73 LYS A N 1
ATOM 569 C CA . LYS A 1 73 ? 5.982 -3.478 5.885 1.00 79.81 73 LYS A CA 1
ATOM 570 C C . LYS A 1 73 ? 4.628 -3.076 6.441 1.00 79.81 73 LYS A C 1
ATOM 572 O O . LYS A 1 73 ? 3.880 -2.361 5.783 1.00 79.81 73 LYS A O 1
ATOM 577 N N . SER A 1 74 ? 4.350 -3.460 7.676 1.00 82.25 74 SER A N 1
ATOM 578 C CA . SER A 1 74 ? 3.231 -2.903 8.426 1.00 82.25 74 SER A CA 1
ATOM 579 C C . SER A 1 74 ? 3.620 -2.600 9.870 1.00 82.25 74 SER A C 1
ATOM 581 O O . SER A 1 74 ? 4.567 -3.186 10.409 1.00 82.25 74 SER A O 1
ATOM 583 N N . TYR A 1 75 ? 2.898 -1.653 10.463 1.00 82.12 75 TYR A N 1
ATOM 584 C CA . TYR A 1 75 ? 3.127 -1.143 11.803 1.00 82.12 75 TYR A CA 1
ATOM 585 C C . TYR A 1 75 ? 1.804 -0.852 12.492 1.00 82.12 75 TYR A C 1
ATOM 587 O O . TYR A 1 75 ? 0.896 -0.266 11.901 1.00 82.12 75 TYR A O 1
ATOM 595 N N . ARG A 1 76 ? 1.750 -1.186 13.776 1.00 83.75 76 ARG A N 1
ATOM 596 C CA . ARG A 1 76 ? 0.745 -0.692 14.710 1.00 83.75 76 ARG A CA 1
ATOM 597 C C . ARG A 1 76 ? 1.420 0.312 15.632 1.00 83.75 76 ARG A C 1
ATOM 599 O O . ARG A 1 76 ? 2.467 0.009 16.204 1.00 83.75 76 ARG A O 1
ATOM 606 N N . LYS A 1 77 ? 0.839 1.498 15.770 1.00 83.00 77 LYS A N 1
ATOM 607 C CA . LYS A 1 77 ? 1.348 2.568 16.629 1.00 83.00 77 LYS A CA 1
ATOM 608 C C . LYS A 1 77 ? 0.253 3.015 17.585 1.00 83.00 77 LYS A C 1
ATOM 610 O O . LYS A 1 77 ? -0.881 3.223 17.177 1.00 83.00 77 LYS A O 1
ATOM 615 N N . SER A 1 78 ? 0.594 3.168 18.859 1.00 82.56 78 SER A N 1
ATOM 616 C CA . SER A 1 78 ? -0.310 3.726 19.867 1.00 82.56 78 SER A CA 1
ATOM 617 C C . SER A 1 78 ? 0.111 5.162 20.168 1.00 82.56 78 SER A C 1
ATOM 619 O O . SER A 1 78 ? 1.216 5.366 20.666 1.00 82.56 78 SER A O 1
ATOM 621 N N . ILE A 1 79 ? -0.738 6.147 19.866 1.00 79.88 79 ILE A N 1
ATOM 622 C CA . ILE A 1 79 ? -0.496 7.575 20.134 1.00 79.88 79 ILE A CA 1
ATOM 623 C C . ILE A 1 79 ? -1.713 8.154 20.849 1.00 79.88 79 ILE A C 1
ATOM 625 O O . ILE A 1 79 ? -2.807 8.122 20.297 1.00 79.88 79 ILE A O 1
ATOM 629 N N . ASN A 1 80 ? -1.529 8.740 22.038 1.00 81.94 80 ASN A N 1
ATOM 630 C CA . ASN A 1 80 ? -2.593 9.438 22.780 1.00 81.94 80 ASN A CA 1
ATOM 631 C C . ASN A 1 80 ? -3.899 8.617 22.875 1.00 81.94 80 ASN A C 1
ATOM 633 O O . ASN A 1 80 ? -4.962 9.095 22.482 1.00 81.94 80 ASN A O 1
ATOM 637 N N . ASP A 1 81 ? -3.790 7.357 23.310 1.00 83.25 81 ASP A N 1
ATOM 638 C CA . ASP A 1 81 ? -4.894 6.386 23.422 1.00 83.25 81 ASP A CA 1
ATOM 639 C C . ASP A 1 81 ? -5.609 6.030 22.103 1.00 83.25 81 ASP A C 1
ATOM 641 O O . ASP A 1 81 ? -6.651 5.373 22.106 1.00 83.25 81 ASP A O 1
ATOM 645 N N . LYS A 1 82 ? -5.037 6.410 20.954 1.00 82.94 82 LYS A N 1
ATOM 646 C CA . LYS A 1 82 ? -5.486 5.998 19.621 1.00 82.94 82 LYS A CA 1
ATOM 647 C C . LYS A 1 82 ? -4.524 4.987 19.018 1.00 82.94 82 LYS A C 1
ATOM 649 O O . LYS A 1 82 ? -3.308 5.091 19.178 1.00 82.94 82 LYS A O 1
ATOM 654 N N . ILE A 1 83 ? -5.087 4.026 18.295 1.00 85.00 83 ILE A N 1
ATOM 655 C CA . ILE A 1 83 ? -4.332 3.042 17.524 1.00 85.00 83 ILE A CA 1
ATOM 656 C C . ILE A 1 83 ? -4.290 3.522 16.074 1.00 85.00 83 ILE A C 1
ATOM 658 O O . ILE A 1 83 ? -5.330 3.720 15.451 1.00 85.00 83 ILE A O 1
ATOM 662 N N . GLU A 1 84 ? -3.087 3.698 15.549 1.00 85.12 84 GLU A N 1
ATOM 663 C CA . GLU A 1 84 ? -2.817 3.975 14.145 1.00 85.12 84 GLU A CA 1
ATOM 664 C C . GLU A 1 84 ? -2.202 2.733 13.500 1.00 85.12 84 GLU A C 1
ATOM 666 O O . GLU A 1 84 ? -1.296 2.105 14.055 1.00 85.12 84 GLU A O 1
ATOM 671 N N . TYR A 1 85 ? -2.681 2.399 12.307 1.00 85.62 85 TYR A N 1
ATOM 672 C CA . TYR A 1 85 ? -2.133 1.331 11.483 1.00 85.62 85 TYR A CA 1
ATOM 673 C C . TYR A 1 85 ? -1.478 1.949 10.252 1.00 85.62 85 TYR A C 1
ATOM 675 O O . TYR A 1 85 ? -2.098 2.744 9.550 1.00 85.62 85 TYR A O 1
ATOM 683 N N . LEU A 1 86 ? -0.225 1.582 9.986 1.00 85.06 86 LEU A N 1
ATOM 684 C CA . LEU A 1 86 ? 0.496 1.982 8.782 1.00 85.06 86 LEU A CA 1
ATOM 685 C C . LEU A 1 86 ? 0.897 0.729 8.015 1.00 85.06 86 LEU A C 1
ATOM 687 O O . LEU A 1 86 ? 1.621 -0.108 8.547 1.00 85.06 86 LEU A O 1
ATOM 691 N N . VAL A 1 87 ? 0.471 0.619 6.760 1.00 85.44 87 VAL A N 1
ATOM 692 C CA . VAL A 1 87 ? 0.847 -0.484 5.869 1.00 85.44 87 VAL A CA 1
ATOM 693 C C . VAL A 1 87 ? 1.472 0.098 4.611 1.00 85.44 87 VAL A C 1
ATOM 695 O O . VAL A 1 87 ? 0.918 1.003 3.992 1.00 85.44 87 VAL A O 1
ATOM 698 N N . ILE A 1 88 ? 2.649 -0.403 4.255 1.00 86.50 88 ILE A N 1
ATOM 699 C CA . ILE A 1 88 ? 3.396 -0.021 3.063 1.00 86.50 88 ILE A CA 1
ATOM 700 C C . ILE A 1 88 ? 3.301 -1.180 2.080 1.00 86.50 88 ILE A C 1
ATOM 702 O O . ILE A 1 88 ? 3.724 -2.299 2.387 1.00 86.50 88 ILE A O 1
ATOM 706 N N . TYR A 1 89 ? 2.766 -0.883 0.903 1.00 87.31 89 TYR A N 1
ATOM 707 C CA . TYR A 1 89 ? 2.643 -1.810 -0.210 1.00 87.31 89 TYR A CA 1
ATOM 708 C C . TYR A 1 89 ? 3.666 -1.482 -1.300 1.00 87.31 89 TYR A C 1
ATOM 710 O 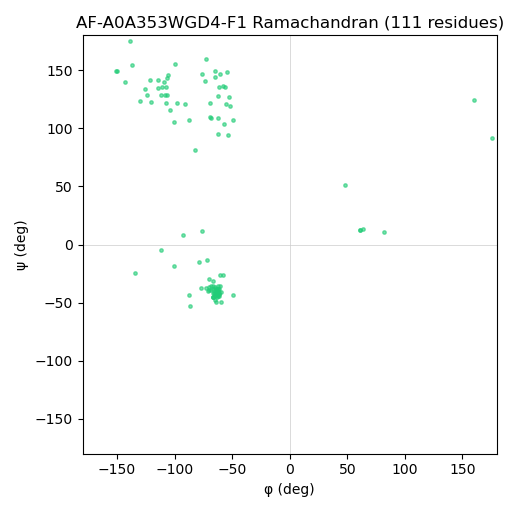O . TYR A 1 89 ? 3.984 -0.316 -1.533 1.00 87.31 89 TYR A O 1
ATOM 718 N N . GLU A 1 90 ? 4.155 -2.517 -1.973 1.00 89.19 90 GLU A N 1
ATOM 719 C CA . GLU A 1 90 ? 4.987 -2.438 -3.171 1.00 89.19 90 GLU A CA 1
ATOM 720 C C . GLU A 1 90 ? 4.193 -2.938 -4.377 1.00 89.19 90 GLU A C 1
ATOM 722 O O . GLU A 1 90 ? 3.524 -3.969 -4.307 1.00 89.19 90 GLU A O 1
ATOM 727 N N . VAL A 1 91 ? 4.273 -2.208 -5.486 1.00 93.44 91 VAL A N 1
ATOM 728 C CA . VAL A 1 91 ? 3.671 -2.579 -6.768 1.00 93.44 91 VAL A CA 1
ATOM 729 C C . VAL A 1 91 ? 4.521 -2.004 -7.902 1.00 93.44 91 VAL A C 1
ATOM 731 O O . VAL A 1 91 ? 5.178 -0.979 -7.727 1.00 93.44 91 VAL A O 1
ATOM 734 N N . ALA A 1 92 ? 4.552 -2.694 -9.043 1.00 93.75 92 ALA A N 1
ATOM 735 C CA . ALA A 1 92 ? 5.353 -2.296 -10.203 1.00 93.75 92 ALA A CA 1
ATOM 736 C C . ALA A 1 92 ? 4.714 -1.170 -11.039 1.00 93.75 92 ALA A C 1
ATOM 738 O O . ALA A 1 92 ? 5.392 -0.575 -11.874 1.00 93.75 92 ALA A O 1
ATOM 739 N N . ASP A 1 93 ? 3.425 -0.903 -10.823 1.00 94.81 93 ASP A N 1
ATOM 740 C CA . ASP A 1 93 ? 2.653 0.091 -11.565 1.00 94.81 93 ASP A CA 1
ATOM 741 C C . ASP A 1 93 ? 3.045 1.527 -11.185 1.00 94.81 93 ASP A C 1
ATOM 743 O O . ASP A 1 93 ? 3.613 1.797 -10.123 1.00 94.81 93 ASP A O 1
ATOM 747 N N . GLU A 1 94 ? 2.723 2.481 -12.059 1.00 93.19 94 GLU A N 1
ATOM 748 C CA . GLU A 1 94 ? 3.060 3.882 -11.835 1.00 93.19 94 GLU A CA 1
ATOM 749 C C . GLU A 1 94 ? 2.140 4.551 -10.801 1.00 93.19 94 GLU A C 1
ATOM 751 O O . GLU A 1 94 ? 0.930 4.315 -10.738 1.00 93.19 94 GLU A O 1
ATOM 756 N N . VAL A 1 95 ? 2.708 5.488 -10.033 1.00 90.81 95 VAL A N 1
ATOM 757 C CA . VAL A 1 95 ? 1.992 6.262 -9.002 1.00 90.81 95 VAL A CA 1
ATOM 758 C C . VAL A 1 95 ? 0.674 6.883 -9.498 1.00 90.81 95 VAL A C 1
ATOM 760 O O . VAL A 1 95 ? -0.316 6.788 -8.768 1.00 90.81 95 VAL A O 1
ATOM 763 N N . PRO A 1 96 ? 0.585 7.494 -10.700 1.00 94.75 96 PRO A N 1
ATOM 764 C CA . PRO A 1 96 ? -0.663 8.100 -11.165 1.00 94.75 96 PRO A CA 1
ATOM 765 C C . PRO A 1 96 ? -1.825 7.108 -11.292 1.00 94.75 96 PRO A C 1
ATOM 767 O O . PRO A 1 96 ? -2.967 7.473 -11.006 1.00 94.75 96 PRO A O 1
ATOM 770 N N . ASP A 1 97 ? -1.557 5.865 -11.689 1.00 94.94 97 ASP A N 1
ATOM 771 C CA . ASP A 1 97 ? -2.600 4.853 -11.874 1.00 94.94 97 ASP A CA 1
ATOM 772 C C . ASP A 1 97 ? -3.079 4.284 -10.542 1.00 94.94 97 ASP A C 1
ATOM 774 O O . ASP A 1 97 ? -4.287 4.132 -10.333 1.00 94.94 97 ASP A O 1
ATOM 778 N N . ILE A 1 98 ? -2.154 4.112 -9.597 1.00 93.69 98 ILE A N 1
ATOM 779 C CA . ILE A 1 98 ? -2.460 3.735 -8.215 1.00 93.69 98 ILE A CA 1
ATOM 780 C C . ILE A 1 98 ? -3.367 4.792 -7.567 1.00 93.69 98 ILE A C 1
ATOM 782 O O . ILE A 1 98 ? -4.424 4.466 -7.023 1.00 93.69 98 ILE A O 1
ATOM 786 N N . VAL A 1 99 ? -3.005 6.075 -7.678 1.00 92.62 99 VAL A N 1
ATOM 787 C CA . VAL A 1 99 ? -3.799 7.192 -7.132 1.00 92.62 99 VAL A CA 1
ATOM 788 C C . VAL A 1 99 ? -5.187 7.250 -7.772 1.00 92.62 99 VAL A C 1
ATOM 790 O O . VAL A 1 99 ? -6.190 7.407 -7.074 1.00 92.62 99 VAL A O 1
ATOM 793 N N . ARG A 1 100 ? -5.272 7.088 -9.098 1.00 93.94 100 ARG A N 1
ATOM 794 C CA . ARG A 1 100 ? -6.550 7.073 -9.826 1.00 93.94 100 ARG A CA 1
ATOM 795 C C . ARG A 1 100 ? -7.462 5.947 -9.343 1.00 93.94 100 ARG A C 1
ATOM 797 O O . ARG A 1 100 ? -8.665 6.165 -9.197 1.00 93.94 100 ARG A O 1
ATOM 804 N N . TRP A 1 101 ? -6.904 4.765 -9.090 1.00 94.69 101 TRP A N 1
ATOM 805 C CA . TRP A 1 101 ? -7.655 3.631 -8.564 1.00 94.69 101 TRP A CA 1
ATOM 806 C C . TRP A 1 101 ? -8.184 3.913 -7.156 1.00 94.69 10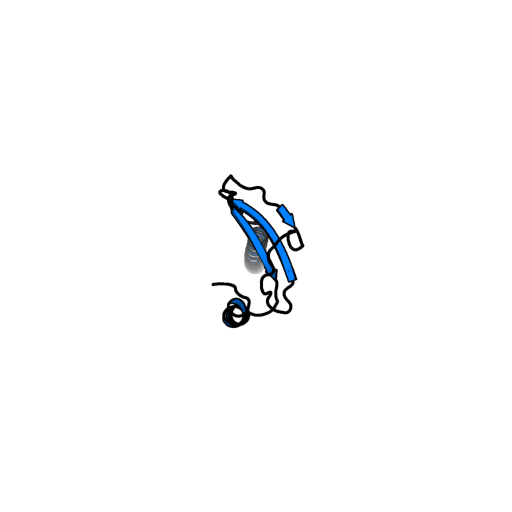1 TRP A C 1
ATOM 808 O O . TRP A 1 101 ? -9.377 3.733 -6.916 1.00 94.69 101 TRP A O 1
ATOM 818 N N . TYR A 1 102 ? -7.354 4.426 -6.246 1.00 92.88 102 TYR A N 1
ATOM 819 C CA . TYR A 1 102 ? -7.797 4.736 -4.883 1.00 92.8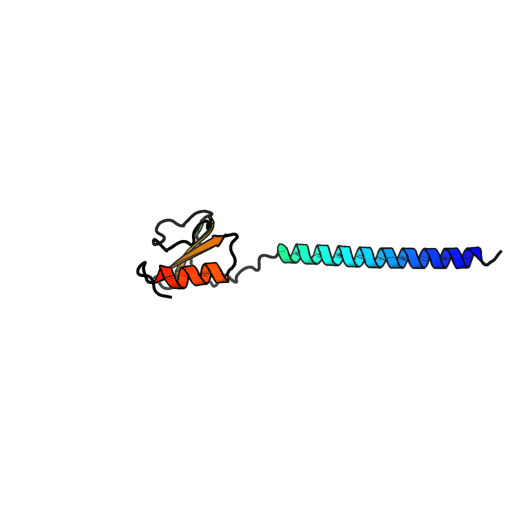8 102 TYR A CA 1
ATOM 820 C C . TYR A 1 102 ? -8.881 5.821 -4.851 1.00 92.88 102 TYR A C 1
ATOM 822 O O . TYR A 1 102 ? -9.900 5.640 -4.190 1.00 92.88 102 TYR A O 1
ATOM 830 N N . ASN A 1 103 ? -8.742 6.883 -5.647 1.00 91.50 103 ASN A N 1
ATOM 831 C CA . ASN A 1 103 ? -9.767 7.930 -5.753 1.00 91.50 103 ASN A CA 1
ATOM 832 C C . ASN A 1 103 ? -11.139 7.400 -6.200 1.00 91.50 103 ASN A C 1
ATOM 834 O O . ASN A 1 103 ? -12.159 8.010 -5.891 1.00 91.50 103 ASN A O 1
ATOM 838 N N . LYS A 1 104 ? -11.168 6.283 -6.938 1.00 90.75 104 LYS A N 1
ATOM 839 C CA . LYS A 1 104 ? -12.404 5.642 -7.391 1.00 90.75 104 LYS A CA 1
ATOM 840 C C . LYS A 1 104 ? -12.969 4.654 -6.364 1.00 90.75 104 LYS A C 1
ATOM 842 O O . LYS A 1 104 ? -14.173 4.638 -6.161 1.00 90.75 104 LYS A O 1
ATOM 847 N N . ASN A 1 105 ? -12.123 3.828 -5.744 1.00 91.06 105 ASN A N 1
ATOM 848 C CA . ASN A 1 105 ? -12.573 2.650 -4.986 1.00 91.06 105 ASN A CA 1
ATOM 849 C C . ASN A 1 105 ? -12.612 2.855 -3.455 1.00 91.06 105 ASN A C 1
ATOM 851 O O . ASN A 1 105 ? -13.275 2.086 -2.757 1.00 91.06 105 ASN A O 1
ATOM 855 N N . ILE A 1 106 ? -11.920 3.866 -2.905 1.00 90.38 106 ILE A N 1
ATOM 856 C CA . ILE A 1 106 ? -11.860 4.088 -1.443 1.00 90.38 106 ILE A CA 1
ATOM 857 C C . ILE A 1 106 ? -13.240 4.424 -0.874 1.00 90.38 106 ILE A C 1
ATOM 859 O O . ILE A 1 106 ? -13.681 3.804 0.093 1.00 90.38 106 ILE A O 1
ATOM 863 N N . THR A 1 107 ? -13.943 5.370 -1.494 1.00 87.19 107 THR A N 1
ATOM 864 C CA . THR A 1 107 ? -15.256 5.826 -1.021 1.00 87.19 107 THR A CA 1
ATOM 865 C C . THR A 1 107 ? -16.330 4.754 -1.171 1.00 87.19 107 THR A C 1
ATOM 867 O O . THR A 1 107 ? -17.162 4.601 -0.279 1.00 87.19 107 THR A O 1
ATOM 870 N N . GLU A 1 108 ? -16.274 3.951 -2.240 1.00 84.94 108 GLU A N 1
ATOM 871 C CA . GLU A 1 108 ? -17.149 2.782 -2.433 1.00 84.94 108 GLU A CA 1
ATOM 872 C C . GLU A 1 108 ? -16.981 1.738 -1.317 1.00 84.94 108 GLU A C 1
ATOM 874 O O . GLU A 1 108 ? -17.923 1.021 -0.987 1.00 84.94 108 GLU A O 1
ATOM 879 N N . SER A 1 109 ? -15.805 1.699 -0.689 1.00 82.69 109 SER A N 1
ATOM 880 C CA . SER A 1 109 ? -15.472 0.769 0.394 1.00 82.69 109 SER A CA 1
ATOM 881 C C . SER A 1 109 ? -15.749 1.337 1.794 1.00 82.69 109 SER A C 1
ATOM 883 O O . SER A 1 109 ? -15.354 0.733 2.789 1.00 82.69 109 SER A O 1
ATOM 885 N N . GLY A 1 110 ? -16.402 2.502 1.893 1.00 87.06 110 GLY A N 1
ATOM 886 C CA . GLY A 1 110 ? -16.757 3.140 3.168 1.00 87.06 110 GLY A CA 1
ATOM 887 C C . GLY A 1 110 ? -15.635 3.951 3.825 1.00 87.06 110 GLY A C 1
ATOM 888 O O . GLY A 1 110 ? -15.777 4.362 4.977 1.00 87.06 110 GLY A O 1
ATOM 889 N N . TRP A 1 111 ? -14.538 4.198 3.108 1.00 85.75 111 TRP A N 1
ATOM 890 C CA . TRP A 1 111 ? -13.390 4.963 3.590 1.00 85.75 111 TRP A CA 1
ATOM 891 C C . TRP A 1 111 ? -13.412 6.410 3.073 1.00 85.75 111 TRP A C 1
ATOM 893 O O . TRP A 1 111 ? -13.972 6.705 2.017 1.00 85.75 111 TRP A O 1
ATOM 903 N N . THR A 1 112 ? -12.765 7.318 3.805 1.00 83.06 112 THR A N 1
ATOM 904 C CA . THR A 1 112 ? -12.645 8.743 3.447 1.00 83.06 112 THR A CA 1
ATOM 905 C C . THR A 1 112 ? -11.184 9.089 3.162 1.00 83.06 112 THR A C 1
ATOM 9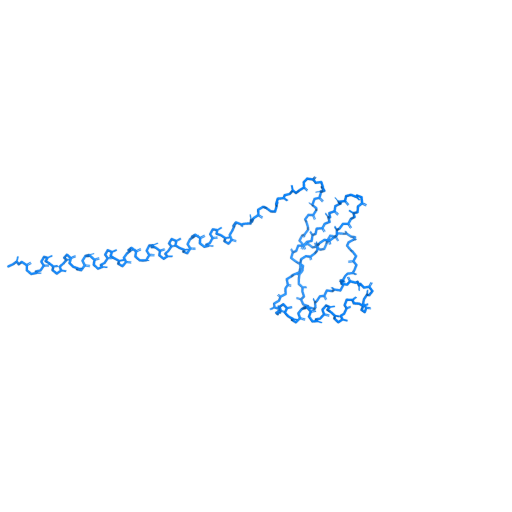07 O O . THR A 1 112 ? -10.299 8.586 3.853 1.00 83.06 112 THR A O 1
ATOM 910 N N . ILE A 1 113 ? -10.952 9.935 2.151 1.00 72.69 113 ILE A N 1
ATOM 911 C CA . ILE A 1 113 ? -9.636 10.481 1.766 1.00 72.69 113 ILE A CA 1
ATOM 912 C C . ILE A 1 113 ? -9.360 11.774 2.532 1.00 72.69 113 ILE A C 1
ATOM 914 O O . ILE A 1 113 ? -10.296 12.602 2.618 1.00 72.69 113 ILE A O 1
#

Nearest PDB structures (foldseek):
  3r6m-assembly2_C  TM=3.954E-01  e=9.987E-01  Vibrio parahaemolyticus
  2gel-assembly1_A  TM=4.027E-01  e=2.486E+00  Salmonella enterica subsp. enterica serovar Typhimurium str. LT2
  3zeu-assembly2_A  TM=3.898E-01  e=2.984E+00  Salmonella enterica subsp. enterica serovar Typhimurium str. ST4/74
  8p0w-assembly1_B  TM=2.756E-01  e=2.072E+00  Homo sapiens

Foldseek 3Di:
DPVVVVVVVVVVVVVVVVVVVVVVVVVVVVVVVVVVVPPPPPPPPPDWDWDKDCDFDPPDDDADDDPPWHWRIKTWTQDPNDIDIDTDIDDPDDPVVSVVVCVPCRVVVVHDD

Radius of gyration: 27.24 Å; Cα contacts (8 Å, |Δi|>4): 91; chains: 1; bounding box: 86×24×52 Å

Sequence (113 aa):
MSTNRLLNNKIFLILLLICITIAAFALSFLIRQEQATKTTPMTENKNGTIELKKALVDDAPDFPVYPNSTIFKSYRKSINDKIEYLVIYEVADEVPDIVRWYNKNITESGWTI

Solvent-accessible surface area (backbone atoms only — not comparable to full-atom values): 7069 Å² total; per-residue (Å²): 145,64,66,70,62,56,50,50,51,52,53,51,50,51,54,51,53,52,51,51,53,53,50,51,51,52,50,53,53,52,56,51,52,53,59,77,66,54,74,74,77,73,81,78,74,90,63,58,70,77,52,80,34,78,44,82,46,85,92,62,76,96,66,93,71,68,84,87,51,41,70,61,39,16,33,44,36,47,50,96,96,38,81,45,77,49,76,42,70,45,62,93,72,58,67,72,60,55,53,54,49,47,75,63,50,37,58,80,70,77,44,86,133

pLDDT: mean 75.01, std 16.83, range [36.03, 94.94]

Secondary structure (DSSP, 8-state):
--HHHHHHHHHHHHHHHHHHHHHHHHHHHHHHHHHHH--------SS---EEESSPPTT-------TT-EEEEEEEEEETTEEEEEEEEE-SS-HHHHHHHHHHHTGGGT---